Protein AF-A0A5P2FY77-F1 (afdb_monomer_lite)

pLDDT: mean 73.23, std 18.11, range [40.34, 96.25]

Sequence (170 aa):
MPLLDTLNKNGVPLKRFGKGFEGIKSEDFKLLDQKELYSICQDMITNAKKRVEYYYDDLFEMSEDFLQCFHNWQSALPLIAREKNIYHSNMGKLRYYMRQKPMPKYVNEIKISDEPIRLQFTLKNKGRYYQLSLAFTINGKILTNAEIRGLFFISNEDKCYYMLASIQDV

Foldseek 3Di:
DDQQQDADPVRHTDRFDDQPCPPDDLVSPPDPLCSLLVVLVVLLVVLVVVCVVPPPDDPPDCDPSNVSNLVSCLSNQVSVQPDPFDKDADCPVPVPPSRPGDDPVRIDTAHEDNFAKEWDWDWDDPPVDIDIDIFIDTPRHGAPCWDDDPQFWIAHPRRYIHGHPDNVRD

Organism: NCBI:txid2545455

Structure (mmCIF, N/CA/C/O backbone):
data_AF-A0A5P2FY77-F1
#
_entry.id   AF-A0A5P2FY77-F1
#
loop_
_atom_site.group_PDB
_atom_site.id
_atom_site.type_symbol
_atom_site.label_atom_id
_atom_site.label_alt_id
_atom_site.label_comp_id
_atom_site.label_asym_id
_atom_site.label_entity_id
_atom_site.label_seq_id
_atom_site.pdbx_PDB_ins_code
_atom_site.Cartn_x
_atom_site.Cartn_y
_atom_site.Cartn_z
_atom_site.occupancy
_atom_site.B_iso_or_equiv
_atom_site.auth_seq_id
_atom_site.auth_comp_id
_atom_site.auth_asym_id
_atom_site.auth_atom_id
_atom_site.pdbx_PDB_model_num
ATOM 1 N N . MET A 1 1 ? 10.058 -5.243 -9.475 1.00 45.81 1 MET A N 1
ATOM 2 C CA . MET A 1 1 ? 11.054 -5.451 -10.551 1.00 45.81 1 MET A CA 1
ATOM 3 C C . MET A 1 1 ? 10.349 -5.255 -11.870 1.00 45.81 1 MET A C 1
ATOM 5 O O . MET A 1 1 ? 9.267 -5.818 -12.003 1.00 45.81 1 MET A O 1
ATOM 9 N N . PRO A 1 2 ? 10.928 -4.513 -12.819 1.00 40.34 2 PRO A N 1
ATOM 10 C CA . PRO A 1 2 ? 10.342 -4.413 -14.144 1.00 40.34 2 PRO A CA 1
ATOM 11 C C . PRO A 1 2 ? 10.321 -5.797 -14.804 1.00 40.34 2 PRO A C 1
ATOM 13 O O . PRO A 1 2 ? 11.308 -6.543 -14.777 1.00 40.34 2 PRO A O 1
ATOM 16 N N . LEU A 1 3 ? 9.157 -6.160 -15.334 1.00 42.84 3 LEU A N 1
ATOM 17 C CA . LEU A 1 3 ? 9.005 -7.288 -16.241 1.00 42.84 3 LEU A CA 1
ATOM 18 C C . LEU A 1 3 ? 9.507 -6.808 -17.601 1.00 42.84 3 LEU A C 1
ATOM 20 O O . LEU A 1 3 ? 8.917 -5.920 -18.206 1.00 42.84 3 LEU A O 1
ATOM 24 N N . LEU A 1 4 ? 10.629 -7.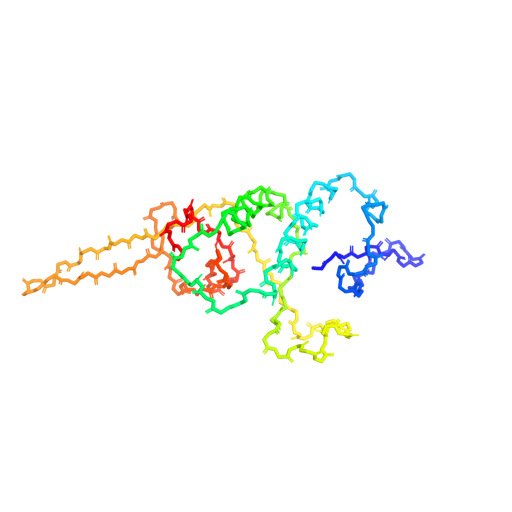360 -18.060 1.00 45.62 4 LEU A N 1
ATOM 25 C CA . LEU A 1 4 ? 11.041 -7.167 -19.444 1.00 45.62 4 LEU A CA 1
ATOM 26 C C . LEU A 1 4 ? 10.173 -8.101 -20.279 1.00 45.62 4 LEU A C 1
ATOM 28 O O . LEU A 1 4 ? 10.454 -9.301 -20.362 1.00 45.62 4 LEU A O 1
ATOM 32 N N . ASP A 1 5 ? 9.109 -7.555 -20.864 1.00 44.00 5 ASP A N 1
ATOM 33 C CA . ASP A 1 5 ? 8.305 -8.275 -21.840 1.00 44.00 5 ASP A CA 1
ATOM 34 C C . ASP A 1 5 ? 9.194 -8.619 -23.036 1.00 44.00 5 ASP A C 1
ATOM 36 O O . ASP A 1 5 ? 9.506 -7.804 -23.904 1.00 44.00 5 ASP A O 1
ATOM 40 N N . THR A 1 6 ? 9.663 -9.862 -23.052 1.00 49.03 6 THR A N 1
ATOM 41 C CA . THR A 1 6 ? 10.335 -10.446 -24.207 1.00 49.03 6 THR A CA 1
ATOM 42 C C . THR A 1 6 ? 9.340 -11.383 -24.860 1.00 49.03 6 THR A C 1
ATOM 44 O O . THR A 1 6 ? 8.872 -12.322 -24.234 1.00 49.03 6 THR A O 1
ATOM 47 N N . LEU A 1 7 ? 8.960 -11.133 -26.109 1.00 45.41 7 LEU A N 1
ATOM 48 C CA . LEU A 1 7 ? 8.097 -12.056 -26.844 1.00 45.41 7 LEU A CA 1
ATOM 49 C C . LEU A 1 7 ? 8.903 -13.312 -27.213 1.00 45.41 7 LEU A C 1
ATOM 51 O O . LEU A 1 7 ? 10.081 -13.219 -27.569 1.00 45.41 7 LEU A O 1
ATOM 55 N N . ASN A 1 8 ? 8.298 -14.498 -27.127 1.00 51.47 8 ASN A N 1
ATOM 56 C CA . ASN A 1 8 ? 8.881 -15.695 -27.734 1.00 51.47 8 ASN A CA 1
ATOM 57 C C . ASN A 1 8 ? 8.713 -15.663 -29.267 1.00 51.47 8 ASN A C 1
ATOM 59 O O . ASN A 1 8 ? 8.046 -14.790 -29.821 1.00 51.47 8 ASN A O 1
ATOM 63 N N . LYS A 1 9 ? 9.284 -16.655 -29.962 1.00 46.38 9 LYS A N 1
ATOM 64 C CA . LYS A 1 9 ? 9.192 -16.790 -31.431 1.00 46.38 9 LYS A CA 1
ATOM 65 C C . LYS A 1 9 ? 7.753 -16.887 -31.973 1.00 46.38 9 LYS A C 1
ATOM 67 O O . LYS A 1 9 ? 7.559 -16.702 -33.165 1.00 46.38 9 LYS A O 1
ATOM 72 N N . ASN A 1 10 ? 6.771 -17.143 -31.107 1.00 48.03 10 ASN A N 1
ATOM 73 C CA . ASN A 1 10 ? 5.353 -17.277 -31.440 1.00 48.03 10 ASN A CA 1
ATOM 74 C C . ASN A 1 10 ? 4.533 -16.044 -31.009 1.00 48.03 10 ASN A C 1
ATOM 76 O O . ASN A 1 10 ? 3.309 -16.113 -30.972 1.00 48.03 10 ASN A O 1
ATOM 80 N N . GLY A 1 11 ? 5.181 -14.939 -30.618 1.00 42.59 11 GLY A N 1
ATOM 81 C CA . GLY A 1 11 ? 4.498 -13.717 -30.181 1.00 42.59 11 GLY A CA 1
ATOM 82 C C . GLY A 1 11 ? 3.873 -13.795 -28.784 1.00 42.59 11 GLY A C 1
ATOM 83 O O . GLY A 1 11 ? 3.102 -12.917 -28.413 1.00 42.59 11 GLY A O 1
ATOM 84 N N . VAL A 1 12 ? 4.198 -14.820 -27.989 1.00 48.50 12 VAL A N 1
ATOM 85 C CA . VAL A 1 12 ? 3.686 -14.971 -26.619 1.00 48.50 12 VAL A CA 1
ATOM 86 C C . VAL A 1 12 ? 4.632 -14.278 -25.630 1.00 48.50 12 VAL A C 1
ATOM 88 O O . VAL A 1 12 ? 5.843 -14.521 -25.696 1.00 48.50 12 VAL A O 1
ATOM 91 N N . PRO A 1 13 ? 4.127 -13.466 -24.683 1.00 47.84 13 PRO A N 1
ATOM 92 C CA . PRO A 1 13 ? 4.949 -12.818 -23.663 1.00 47.84 13 PRO A CA 1
ATOM 93 C C . PRO A 1 13 ? 5.705 -13.838 -22.798 1.00 47.84 13 PRO A C 1
ATOM 95 O O . PRO A 1 13 ? 5.106 -14.646 -22.086 1.00 47.84 13 PRO A O 1
ATOM 98 N N . LEU A 1 14 ? 7.039 -13.805 -22.827 1.00 45.47 14 LEU A N 1
ATOM 99 C CA . LEU A 1 14 ? 7.875 -14.485 -21.842 1.00 45.47 14 LEU A CA 1
ATOM 100 C C . LEU A 1 14 ? 7.952 -13.599 -20.603 1.00 45.47 14 LEU A C 1
ATOM 102 O O . LEU A 1 14 ? 8.661 -12.594 -20.587 1.00 45.47 14 LEU A O 1
ATOM 106 N N . LYS A 1 15 ? 7.284 -14.030 -19.529 1.00 46.94 15 LYS A N 1
ATOM 107 C CA . LYS A 1 15 ? 7.480 -13.478 -18.184 1.00 46.94 15 LYS A CA 1
ATOM 108 C C . LYS A 1 15 ? 8.913 -13.779 -17.727 1.00 46.94 15 LYS A C 1
ATOM 110 O O . LYS A 1 15 ? 9.181 -14.822 -17.130 1.00 46.94 15 LYS A O 1
ATOM 115 N N . ARG A 1 16 ? 9.869 -12.902 -18.041 1.00 45.53 16 ARG A N 1
ATOM 116 C CA . ARG A 1 16 ? 11.245 -12.977 -17.530 1.00 45.53 16 ARG A CA 1
ATOM 117 C C . ARG A 1 16 ? 11.503 -11.799 -16.600 1.00 45.53 16 ARG A C 1
ATOM 119 O O . ARG A 1 16 ? 11.542 -10.651 -17.024 1.00 45.53 16 ARG A O 1
ATOM 126 N N . PHE A 1 17 ? 11.741 -12.101 -15.327 1.00 46.66 17 PHE A N 1
ATOM 127 C CA . PHE A 1 17 ? 12.285 -11.129 -14.383 1.00 46.66 17 PHE A CA 1
ATOM 128 C C . PHE A 1 17 ? 13.754 -10.838 -14.751 1.00 46.66 17 PHE A C 1
ATOM 130 O O . PHE A 1 17 ? 14.543 -11.773 -14.948 1.00 46.66 17 PHE A O 1
ATOM 137 N N . GLY A 1 18 ? 14.107 -9.553 -14.887 1.00 51.53 18 GLY A N 1
ATOM 138 C CA . GLY A 1 18 ? 15.483 -9.084 -15.119 1.00 51.53 18 GLY A CA 1
ATOM 139 C C . GLY A 1 18 ? 16.425 -9.337 -13.929 1.00 51.53 18 GLY A C 1
ATOM 140 O O . GLY A 1 18 ? 16.106 -10.117 -13.035 1.00 51.53 18 GLY A O 1
ATOM 141 N N . LYS A 1 19 ? 17.600 -8.694 -13.898 1.00 48.41 19 LYS A N 1
ATOM 142 C CA . LYS A 1 19 ? 18.421 -8.556 -12.678 1.00 48.41 19 LYS A CA 1
ATOM 143 C C . LYS A 1 19 ? 18.106 -7.188 -12.065 1.00 48.41 19 LYS A C 1
ATOM 145 O O . LYS A 1 19 ? 18.477 -6.196 -12.666 1.00 48.41 19 LYS A O 1
ATOM 150 N N . GLY A 1 20 ? 17.437 -7.138 -10.909 1.00 50.28 20 GLY A N 1
ATOM 151 C CA . GLY A 1 20 ? 17.219 -5.908 -10.126 1.00 50.28 20 GLY A CA 1
ATOM 152 C C . GLY A 1 20 ? 16.781 -4.660 -10.916 1.00 50.28 20 GLY A C 1
ATOM 153 O O . GLY A 1 20 ? 16.141 -4.769 -11.956 1.00 50.28 20 GLY A O 1
ATOM 154 N N . PHE A 1 21 ? 17.099 -3.479 -10.375 1.00 48.50 21 PHE A N 1
ATOM 155 C CA . PHE A 1 21 ? 17.017 -2.175 -11.060 1.00 48.50 21 PHE A CA 1
ATOM 156 C C . PHE A 1 21 ? 18.400 -1.678 -11.533 1.00 48.50 21 PHE A C 1
ATOM 158 O O . PHE A 1 21 ? 18.500 -0.637 -12.174 1.00 48.50 21 PHE A O 1
ATOM 165 N N . GLU A 1 22 ? 19.482 -2.395 -11.208 1.00 46.56 22 GLU A N 1
ATOM 166 C CA . GLU A 1 22 ? 20.838 -2.024 -11.625 1.00 46.56 22 GLU A CA 1
ATOM 167 C C . GLU A 1 22 ? 21.040 -2.267 -13.122 1.00 46.56 22 GLU A C 1
ATOM 169 O O . GLU A 1 22 ? 20.834 -3.374 -13.618 1.00 46.56 22 GLU A O 1
ATOM 174 N N . GLY A 1 23 ? 21.479 -1.226 -13.833 1.00 48.53 23 GLY A N 1
ATOM 175 C CA . GLY A 1 23 ? 21.772 -1.288 -15.266 1.00 48.53 23 GLY A CA 1
ATOM 176 C C . GLY A 1 23 ? 20.557 -1.143 -16.182 1.00 48.53 23 GLY A C 1
ATOM 177 O O . GLY A 1 23 ? 20.731 -1.224 -17.392 1.00 48.53 23 GLY A O 1
ATOM 178 N N . ILE A 1 24 ? 19.363 -0.911 -15.628 1.00 51.97 24 ILE A N 1
ATOM 179 C CA . ILE A 1 24 ? 18.176 -0.540 -16.404 1.00 51.97 24 ILE A CA 1
ATOM 180 C C . ILE A 1 24 ? 18.205 0.976 -16.610 1.00 51.97 24 ILE A C 1
ATOM 182 O O . ILE A 1 24 ? 18.392 1.731 -15.655 1.00 51.97 24 ILE A O 1
ATOM 186 N N . LYS A 1 25 ? 18.053 1.427 -17.852 1.00 56.38 25 LYS A N 1
ATOM 187 C CA . LYS A 1 25 ? 17.917 2.838 -18.224 1.00 56.38 25 LYS A CA 1
ATOM 188 C C . LYS A 1 25 ? 16.452 3.172 -18.478 1.00 56.38 25 LYS A C 1
ATOM 190 O O . LYS A 1 25 ? 15.651 2.297 -18.791 1.00 56.38 25 LYS A O 1
ATOM 195 N N . SER A 1 26 ? 16.088 4.448 -18.370 1.00 57.31 26 SER A N 1
ATOM 196 C CA . SER A 1 26 ? 14.735 4.915 -18.725 1.00 57.31 26 SER A CA 1
ATOM 197 C C . SER A 1 26 ? 14.369 4.571 -20.172 1.00 57.31 26 SER A C 1
ATOM 199 O O . SER A 1 26 ? 13.205 4.312 -20.469 1.00 57.31 26 SER A O 1
ATOM 201 N N . GLU A 1 27 ? 15.368 4.501 -21.055 1.00 58.28 27 GLU A N 1
ATOM 202 C CA . GLU A 1 27 ? 15.219 4.107 -22.457 1.00 58.28 27 GLU A CA 1
ATOM 203 C C . GLU A 1 27 ? 14.832 2.628 -22.655 1.00 58.28 27 GLU A C 1
ATOM 205 O O . GLU A 1 27 ? 14.272 2.283 -23.696 1.00 58.28 27 GLU A O 1
ATOM 210 N N . ASP A 1 28 ? 15.087 1.754 -21.671 1.00 55.69 28 ASP A N 1
ATOM 211 C CA . ASP A 1 28 ? 14.752 0.324 -21.755 1.00 55.69 28 ASP A CA 1
ATOM 212 C C . ASP A 1 28 ? 13.238 0.069 -21.617 1.00 55.69 28 ASP A C 1
ATOM 214 O O . ASP A 1 28 ? 12.739 -1.000 -21.987 1.00 55.69 28 ASP A O 1
ATOM 218 N N . PHE A 1 29 ? 12.485 1.062 -21.134 1.00 56.53 29 PHE A N 1
ATOM 219 C CA . PHE A 1 29 ? 11.028 1.024 -21.045 1.00 56.53 29 PHE A CA 1
ATOM 220 C C . PHE A 1 29 ? 10.422 1.444 -22.380 1.00 56.53 29 PHE A C 1
ATOM 222 O O . PHE A 1 29 ? 10.252 2.623 -22.694 1.00 56.53 29 PHE A O 1
ATOM 229 N N . LYS A 1 30 ? 10.091 0.434 -23.187 1.00 50.38 30 LYS A N 1
ATOM 230 C CA . LYS A 1 30 ? 9.557 0.603 -24.546 1.00 50.38 30 LYS A CA 1
ATOM 231 C C . LYS A 1 30 ? 8.128 1.161 -24.596 1.00 50.38 30 LYS A C 1
ATOM 233 O O . LYS A 1 30 ? 7.683 1.546 -25.673 1.00 50.38 30 LYS A O 1
ATOM 238 N N . LEU A 1 31 ? 7.416 1.211 -23.469 1.00 52.88 31 LEU A N 1
ATOM 239 C CA . LEU A 1 31 ? 6.027 1.670 -23.386 1.00 52.88 31 LEU A CA 1
ATOM 240 C C . LEU A 1 31 ? 5.952 2.997 -22.619 1.00 52.88 31 LEU A C 1
ATOM 242 O O . LEU A 1 31 ? 6.457 3.105 -21.501 1.00 52.88 31 LEU A O 1
ATOM 246 N N . LEU A 1 32 ? 5.327 4.007 -23.237 1.00 49.38 32 LEU A N 1
ATOM 247 C CA . LEU A 1 32 ? 5.124 5.348 -22.666 1.00 49.38 32 LEU A CA 1
ATOM 248 C C . LEU A 1 32 ? 4.434 5.291 -21.294 1.00 49.38 32 LEU A C 1
ATOM 250 O O . LEU A 1 32 ? 4.823 6.039 -20.401 1.00 49.38 32 LEU A O 1
ATOM 254 N N . ASP A 1 33 ? 3.519 4.335 -21.111 1.00 59.84 33 ASP A N 1
ATOM 255 C CA . ASP A 1 33 ? 2.715 4.153 -19.895 1.00 59.84 33 ASP A CA 1
ATOM 256 C C . ASP A 1 33 ? 3.537 3.771 -18.650 1.00 59.84 33 ASP A C 1
ATOM 258 O O . ASP A 1 33 ? 3.060 3.906 -17.528 1.00 59.84 33 ASP A O 1
ATOM 262 N N . GLN A 1 34 ? 4.790 3.330 -18.817 1.00 68.69 34 GLN A N 1
ATOM 263 C CA . GLN A 1 34 ? 5.660 2.928 -17.702 1.00 68.69 34 GLN A CA 1
ATOM 264 C C . GLN A 1 34 ? 6.772 3.936 -17.388 1.00 68.69 34 GLN A C 1
ATOM 266 O O . GLN A 1 34 ? 7.466 3.777 -16.383 1.00 68.69 34 GLN A O 1
ATOM 271 N N . LYS A 1 35 ? 6.955 4.980 -18.211 1.00 71.56 35 LYS A N 1
ATOM 272 C CA . LYS A 1 35 ? 8.039 5.960 -18.021 1.00 71.56 35 LYS A CA 1
ATOM 273 C C . LYS A 1 35 ? 7.882 6.762 -16.732 1.00 71.56 35 LYS A C 1
ATOM 275 O O . LYS A 1 35 ? 8.864 6.962 -16.022 1.00 71.56 35 LYS A O 1
ATOM 280 N N . GLU A 1 36 ? 6.659 7.186 -16.428 1.00 80.62 36 GLU A N 1
ATOM 281 C CA . GLU A 1 36 ? 6.346 7.943 -15.212 1.00 80.62 36 GLU A CA 1
ATOM 282 C C . GLU A 1 36 ? 6.594 7.097 -13.959 1.00 80.62 36 GLU A C 1
ATOM 284 O O . GLU A 1 36 ? 7.384 7.479 -13.096 1.00 80.62 36 GLU A O 1
ATOM 289 N N . LEU A 1 37 ? 6.023 5.887 -13.915 1.00 79.25 37 LEU A N 1
ATOM 290 C CA . LEU A 1 37 ? 6.234 4.941 -12.819 1.00 79.25 37 LEU A CA 1
ATOM 291 C C . LEU A 1 37 ? 7.722 4.625 -12.622 1.00 79.25 37 LEU A C 1
ATOM 293 O O . LEU A 1 37 ? 8.198 4.518 -11.491 1.00 79.25 37 LEU A O 1
ATOM 297 N N . TYR A 1 38 ? 8.471 4.496 -13.715 1.00 77.19 38 TYR A N 1
ATOM 298 C CA . TYR A 1 38 ? 9.904 4.267 -13.650 1.00 77.19 38 TYR A CA 1
ATOM 299 C C . TYR A 1 38 ? 10.676 5.457 -13.073 1.00 77.19 38 TYR A C 1
ATOM 301 O O . TYR A 1 38 ? 11.547 5.242 -12.231 1.00 77.19 38 TYR A O 1
ATOM 309 N N . SER A 1 39 ? 10.358 6.687 -13.491 1.00 80.06 39 SER A N 1
ATOM 310 C CA . SER A 1 39 ? 10.973 7.904 -12.944 1.00 80.06 39 SER A CA 1
ATOM 311 C C . SER A 1 39 ? 10.788 7.965 -11.431 1.00 80.06 39 SER A C 1
ATOM 313 O O . SER A 1 39 ? 11.762 8.080 -10.692 1.00 80.06 39 SER A O 1
ATOM 315 N N . ILE A 1 40 ? 9.553 7.747 -10.969 1.00 83.50 40 ILE A N 1
ATOM 316 C CA . ILE A 1 40 ? 9.221 7.713 -9.543 1.00 83.50 40 ILE A CA 1
ATOM 317 C C . ILE A 1 40 ? 10.036 6.627 -8.817 1.00 83.50 40 ILE A C 1
ATOM 319 O O . ILE A 1 40 ? 10.586 6.859 -7.738 1.00 83.50 40 ILE A O 1
ATOM 323 N N . CYS A 1 41 ? 10.159 5.435 -9.412 1.00 77.94 41 CYS A N 1
ATOM 324 C CA . CYS A 1 41 ? 10.952 4.344 -8.844 1.00 77.94 41 CYS A CA 1
ATOM 325 C C . CYS A 1 41 ? 12.453 4.681 -8.765 1.00 77.94 41 CYS A C 1
ATOM 327 O O . CYS A 1 41 ? 13.108 4.309 -7.791 1.00 77.94 41 CYS A O 1
ATOM 329 N N . GLN A 1 42 ? 13.012 5.367 -9.765 1.00 75.06 42 GLN A N 1
ATOM 330 C CA . GLN A 1 42 ? 14.412 5.806 -9.760 1.00 75.06 42 GLN A CA 1
ATOM 331 C C . GLN A 1 42 ? 14.683 6.838 -8.665 1.00 75.06 42 GLN A C 1
ATOM 333 O O . GLN A 1 42 ? 15.689 6.721 -7.958 1.00 75.06 42 GLN A O 1
ATOM 338 N N . ASP A 1 43 ? 13.765 7.780 -8.460 1.00 80.25 43 ASP A N 1
ATOM 339 C CA . ASP A 1 43 ? 13.870 8.773 -7.390 1.00 80.25 43 ASP A CA 1
ATOM 340 C C . ASP A 1 43 ? 13.853 8.096 -6.014 1.00 80.25 43 ASP A C 1
ATOM 342 O O . ASP A 1 43 ? 14.721 8.352 -5.175 1.00 80.25 43 ASP A O 1
ATOM 346 N N . MET A 1 44 ? 12.937 7.141 -5.802 1.00 74.69 44 MET A N 1
ATOM 347 C CA . MET A 1 44 ? 12.902 6.335 -4.574 1.00 74.69 44 MET A CA 1
ATOM 348 C C . MET A 1 44 ? 14.214 5.571 -4.336 1.00 74.69 44 MET A C 1
ATOM 350 O O . MET A 1 44 ? 14.725 5.562 -3.218 1.00 74.69 44 MET A O 1
ATOM 354 N N . ILE A 1 45 ? 14.776 4.924 -5.365 1.00 72.94 45 ILE A N 1
ATOM 355 C CA . ILE A 1 45 ? 16.026 4.153 -5.248 1.00 72.94 45 ILE A CA 1
ATOM 356 C C . ILE A 1 45 ? 17.208 5.070 -4.929 1.00 72.94 45 ILE A C 1
ATOM 358 O O . ILE A 1 45 ? 18.045 4.729 -4.090 1.00 72.94 45 ILE A O 1
ATOM 362 N N . THR A 1 46 ? 17.283 6.225 -5.587 1.00 72.88 46 THR A N 1
ATOM 363 C CA . THR A 1 46 ? 18.348 7.212 -5.379 1.00 72.88 46 THR A CA 1
ATOM 364 C C . THR A 1 46 ? 18.317 7.748 -3.950 1.00 72.88 46 THR A C 1
ATOM 366 O O . THR A 1 46 ? 19.354 7.773 -3.285 1.00 72.88 46 THR A O 1
ATOM 369 N N . ASN A 1 47 ? 17.132 8.084 -3.436 1.00 68.94 47 ASN A N 1
ATOM 370 C CA . ASN A 1 47 ? 16.967 8.565 -2.063 1.00 68.94 47 ASN A CA 1
ATOM 371 C C . ASN A 1 47 ?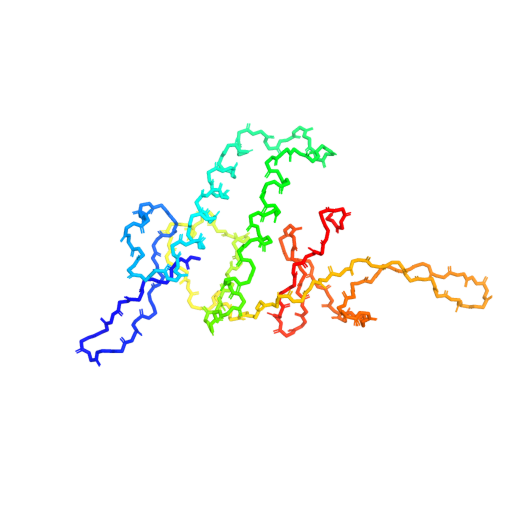 17.226 7.460 -1.026 1.00 68.94 47 ASN A C 1
ATOM 373 O O . ASN A 1 47 ? 17.893 7.695 -0.020 1.00 68.94 47 ASN A O 1
ATOM 377 N N . ALA A 1 48 ? 16.796 6.223 -1.293 1.00 66.44 48 ALA A N 1
ATOM 378 C CA . ALA A 1 48 ? 17.072 5.091 -0.410 1.00 66.44 48 ALA A CA 1
ATOM 379 C C . ALA A 1 48 ? 18.577 4.795 -0.281 1.00 66.44 48 ALA A C 1
ATOM 381 O O . ALA A 1 48 ? 19.043 4.469 0.809 1.00 66.44 48 ALA A O 1
ATOM 382 N N . LYS A 1 49 ? 19.355 4.932 -1.366 1.00 63.72 49 LYS A N 1
ATOM 383 C CA . LYS A 1 49 ? 20.814 4.729 -1.340 1.00 63.72 49 LYS A CA 1
ATOM 384 C C . LYS A 1 49 ? 21.539 5.766 -0.481 1.00 63.72 49 LYS A C 1
ATOM 386 O O . LYS A 1 49 ? 22.432 5.373 0.260 1.00 63.72 49 LYS A O 1
ATOM 391 N N . LYS A 1 50 ? 21.119 7.038 -0.516 1.00 63.44 50 LYS A N 1
ATOM 392 C CA . LYS A 1 50 ? 21.664 8.096 0.358 1.00 63.44 50 LYS A CA 1
ATOM 393 C C . LYS A 1 50 ? 21.491 7.760 1.847 1.00 63.44 50 LYS A C 1
ATOM 395 O O . LYS A 1 50 ? 22.367 8.048 2.649 1.00 63.44 50 LYS A O 1
ATOM 400 N N . ARG A 1 51 ? 20.391 7.092 2.218 1.00 55.97 51 ARG A N 1
ATOM 401 C CA . ARG A 1 51 ? 20.074 6.723 3.612 1.00 55.97 51 ARG A CA 1
ATOM 402 C C . ARG A 1 51 ? 20.823 5.509 4.162 1.00 55.97 51 ARG A C 1
ATOM 404 O O . ARG A 1 51 ? 20.923 5.380 5.379 1.00 55.97 51 ARG A O 1
ATOM 411 N N . VAL A 1 52 ? 21.351 4.615 3.320 1.00 52.12 52 VAL A N 1
ATOM 412 C CA . VAL A 1 52 ? 22.145 3.461 3.802 1.00 52.12 52 VAL A CA 1
ATOM 413 C C . VAL A 1 52 ? 23.399 3.927 4.559 1.00 52.12 52 VAL A C 1
ATOM 415 O O . VAL A 1 52 ? 23.905 3.195 5.404 1.00 52.12 52 VAL A O 1
ATOM 418 N N . GLU A 1 53 ? 23.842 5.164 4.328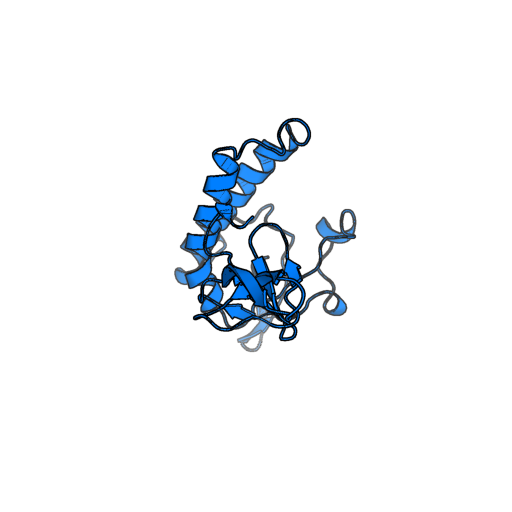 1.00 47.84 53 GLU A N 1
ATOM 419 C CA . GLU A 1 53 ? 24.973 5.783 5.024 1.00 47.84 53 GLU A CA 1
ATOM 420 C C . GLU A 1 53 ? 24.626 6.328 6.430 1.00 47.84 53 GLU A C 1
ATOM 422 O O . GLU A 1 53 ? 25.543 6.579 7.205 1.00 47.84 53 GLU A O 1
ATOM 427 N N . TYR A 1 54 ? 23.341 6.423 6.819 1.00 45.53 54 TYR A N 1
ATOM 428 C CA . TYR A 1 54 ? 22.893 7.115 8.050 1.00 45.53 54 TYR A CA 1
ATOM 429 C C . TYR A 1 54 ? 21.923 6.305 8.936 1.00 45.53 54 TYR A C 1
ATOM 431 O O . TYR A 1 54 ? 21.124 6.859 9.683 1.00 45.53 54 TYR A O 1
ATOM 439 N N . TYR A 1 55 ? 21.957 4.973 8.851 1.00 44.53 55 TYR A N 1
ATOM 440 C CA . TYR A 1 55 ? 20.851 4.097 9.273 1.00 44.53 55 TYR A CA 1
ATOM 441 C C . TYR A 1 55 ? 20.517 4.034 10.785 1.00 44.53 55 TYR A C 1
ATOM 443 O O . TYR A 1 55 ? 19.603 3.294 11.142 1.00 44.53 55 TYR A O 1
ATOM 451 N N . TYR A 1 56 ? 21.218 4.739 11.683 1.00 45.56 56 TYR A N 1
ATOM 452 C CA . TYR A 1 56 ? 21.099 4.472 13.127 1.00 45.56 56 TYR A CA 1
ATOM 453 C C . TYR A 1 56 ? 20.683 5.622 14.049 1.00 45.56 56 TYR A C 1
ATOM 455 O O . TYR A 1 56 ? 20.284 5.299 15.167 1.00 45.56 56 TYR A O 1
ATOM 463 N N . ASP A 1 57 ? 20.682 6.890 13.628 1.00 45.53 57 ASP A N 1
ATOM 464 C CA . ASP A 1 57 ? 20.559 7.973 14.622 1.00 45.53 57 ASP A CA 1
ATOM 465 C C . ASP A 1 57 ? 19.161 8.581 14.812 1.00 45.53 57 ASP A C 1
ATOM 467 O O . ASP A 1 57 ? 18.877 9.012 15.922 1.00 45.53 57 ASP A O 1
ATOM 471 N N . ASP A 1 58 ? 18.229 8.518 13.852 1.00 47.31 58 ASP A N 1
ATOM 472 C CA . ASP A 1 58 ? 16.930 9.198 14.021 1.00 47.31 58 ASP A CA 1
ATOM 473 C C . ASP A 1 58 ? 15.733 8.376 13.536 1.00 47.31 58 ASP A C 1
ATOM 475 O O . ASP A 1 58 ? 15.246 8.502 12.414 1.00 47.31 58 ASP A O 1
ATOM 479 N N . LEU A 1 59 ? 15.211 7.529 14.427 1.00 49.91 59 LEU A N 1
ATOM 480 C CA . LEU A 1 59 ? 13.900 6.882 14.261 1.00 49.91 59 LEU A CA 1
ATOM 481 C C . LEU A 1 59 ? 12.724 7.827 14.572 1.00 49.91 59 LEU A C 1
ATOM 483 O O . LEU A 1 59 ? 11.578 7.449 14.338 1.00 49.91 59 LEU A O 1
ATOM 487 N N . PHE A 1 60 ? 12.991 9.028 15.101 1.00 49.16 60 PHE A N 1
ATOM 488 C CA . PHE A 1 60 ? 11.961 9.958 15.578 1.00 49.16 60 PHE A CA 1
ATOM 489 C C . PHE A 1 60 ? 11.797 11.220 14.724 1.00 49.16 60 PHE A C 1
ATOM 491 O O . PHE A 1 60 ? 10.735 11.838 14.782 1.00 49.16 60 PHE A O 1
ATOM 498 N N . GLU A 1 61 ? 12.776 11.581 13.891 1.00 56.06 61 GLU A N 1
ATOM 499 C CA . GLU A 1 61 ? 12.617 12.684 12.943 1.00 56.06 61 GLU A CA 1
ATOM 500 C C . GLU A 1 61 ? 12.183 12.153 11.574 1.00 56.06 61 GLU A C 1
ATOM 502 O O . GLU A 1 61 ? 12.902 11.418 10.888 1.00 56.06 61 GLU A O 1
ATOM 507 N N . MET A 1 62 ? 10.974 12.535 11.149 1.00 63.66 62 MET A N 1
ATOM 508 C CA . MET A 1 62 ? 10.551 12.345 9.765 1.00 63.66 62 MET A CA 1
ATOM 509 C C . MET A 1 62 ? 11.422 13.207 8.853 1.00 63.66 62 MET A C 1
ATOM 511 O O . MET A 1 62 ? 11.089 14.356 8.572 1.00 63.66 62 MET A O 1
ATOM 515 N N . SER A 1 63 ? 12.543 12.659 8.386 1.00 74.88 63 SER A N 1
ATOM 516 C CA . SER A 1 63 ? 13.390 13.378 7.436 1.00 74.88 63 SER A CA 1
ATOM 517 C C . SER A 1 63 ? 12.627 13.655 6.133 1.00 74.88 63 SER A C 1
ATOM 519 O O . SER A 1 63 ? 11.742 12.887 5.739 1.00 74.88 63 SER A O 1
ATOM 521 N N . GLU A 1 64 ? 12.996 14.731 5.436 1.00 79.19 64 GLU A N 1
ATOM 522 C CA . GLU A 1 64 ? 12.401 15.113 4.146 1.00 79.19 64 GLU A CA 1
ATOM 523 C C . GLU A 1 64 ? 12.407 13.954 3.137 1.00 79.19 64 GLU A C 1
ATOM 525 O O . GLU A 1 64 ? 11.436 13.754 2.411 1.00 79.19 64 GLU A O 1
ATOM 530 N N . ASP A 1 65 ? 13.440 13.107 3.158 1.00 74.69 65 ASP A N 1
ATOM 531 C CA . ASP A 1 65 ? 13.521 11.917 2.306 1.00 74.69 65 ASP A CA 1
ATOM 532 C C . ASP A 1 65 ? 12.411 10.893 2.594 1.00 74.69 65 ASP A C 1
ATOM 534 O O . ASP A 1 65 ? 11.946 10.213 1.678 1.00 74.69 65 ASP A O 1
ATOM 538 N N . PHE A 1 66 ? 11.985 10.748 3.855 1.00 76.81 66 PHE A N 1
ATOM 539 C CA . PHE A 1 66 ? 10.906 9.830 4.238 1.00 76.81 66 PHE A CA 1
ATOM 540 C C . PHE A 1 66 ? 9.559 10.320 3.715 1.00 76.81 66 PHE A C 1
ATOM 542 O O . PHE A 1 66 ? 8.811 9.549 3.109 1.00 76.81 66 PHE A O 1
ATOM 549 N N . LEU A 1 67 ? 9.297 11.618 3.891 1.00 83.62 67 LEU A N 1
ATOM 550 C CA . LEU A 1 67 ? 8.129 12.297 3.336 1.00 83.62 67 LEU A CA 1
ATOM 551 C C . LEU A 1 67 ? 8.112 12.190 1.811 1.00 83.62 67 LEU A C 1
ATOM 553 O O . LEU A 1 67 ? 7.102 11.802 1.225 1.00 83.62 67 LEU A O 1
ATOM 557 N N . GLN A 1 68 ? 9.253 12.431 1.165 1.00 85.12 68 GLN A N 1
ATOM 558 C CA . GLN A 1 68 ? 9.382 12.290 -0.279 1.00 85.12 68 GLN A CA 1
ATOM 559 C C . GLN A 1 68 ? 9.127 10.847 -0.731 1.00 85.12 68 GLN A C 1
ATOM 561 O O . GLN A 1 68 ? 8.443 10.631 -1.729 1.00 85.12 68 GLN A O 1
ATOM 566 N N . CYS A 1 69 ? 9.610 9.841 0.006 1.00 82.69 69 CYS A N 1
ATOM 567 C CA . CYS A 1 69 ? 9.308 8.439 -0.294 1.00 82.69 69 CYS A CA 1
ATOM 568 C C . CYS A 1 69 ? 7.805 8.148 -0.213 1.00 82.69 69 CYS A C 1
ATOM 570 O O . CYS A 1 69 ? 7.278 7.452 -1.083 1.00 82.69 69 CYS A O 1
ATOM 572 N N . PHE A 1 70 ? 7.108 8.683 0.791 1.00 87.62 70 PHE A N 1
ATOM 573 C CA . PHE A 1 70 ? 5.657 8.552 0.899 1.00 87.62 70 PHE A CA 1
ATOM 574 C C . PHE A 1 70 ? 4.940 9.224 -0.281 1.00 87.62 70 PHE A C 1
ATOM 576 O O . PHE A 1 70 ? 4.132 8.581 -0.945 1.00 87.62 70 PHE A O 1
ATOM 583 N N . HIS A 1 71 ? 5.286 10.466 -0.627 1.00 90.38 71 HIS A N 1
ATOM 584 C CA . HIS A 1 71 ? 4.691 11.167 -1.773 1.00 90.38 71 HIS A CA 1
ATOM 585 C C . HIS A 1 71 ? 4.967 10.479 -3.114 1.00 90.38 71 HIS A C 1
ATOM 587 O O . HIS A 1 71 ? 4.086 10.403 -3.976 1.00 90.38 71 HIS A O 1
ATOM 593 N N . ASN A 1 72 ? 6.158 9.902 -3.275 1.00 89.00 72 ASN A N 1
ATOM 594 C CA . ASN A 1 72 ? 6.483 9.081 -4.434 1.00 89.00 72 ASN A CA 1
ATOM 595 C C . ASN A 1 72 ? 5.544 7.863 -4.508 1.00 89.00 72 ASN A C 1
ATOM 597 O O . ASN A 1 72 ? 5.045 7.539 -5.583 1.00 89.00 72 ASN A O 1
ATOM 601 N N . TRP A 1 73 ? 5.242 7.205 -3.381 1.00 89.56 73 TRP A N 1
ATOM 602 C CA . TRP A 1 73 ? 4.297 6.084 -3.361 1.00 89.56 73 TRP A CA 1
ATOM 603 C C . TRP A 1 73 ? 2.865 6.522 -3.657 1.00 89.56 73 TRP A C 1
ATOM 605 O O . TRP A 1 73 ? 2.197 5.848 -4.436 1.00 89.56 73 TRP A O 1
ATOM 615 N N . GLN A 1 74 ? 2.421 7.666 -3.127 1.00 91.62 74 GLN A N 1
ATOM 616 C CA . GLN A 1 74 ? 1.108 8.233 -3.455 1.00 91.62 74 GLN A CA 1
ATOM 617 C C . GLN A 1 74 ? 0.976 8.508 -4.957 1.00 91.62 74 GLN A C 1
ATOM 619 O O . GLN A 1 74 ? -0.069 8.238 -5.539 1.00 91.62 74 GLN A O 1
ATOM 624 N N . SER A 1 75 ? 2.048 8.993 -5.590 1.00 90.44 75 SER A N 1
ATOM 625 C CA . SER A 1 75 ? 2.086 9.268 -7.032 1.00 90.44 75 SER A CA 1
ATOM 626 C C . SER A 1 75 ? 2.139 7.984 -7.867 1.00 90.44 75 SER A C 1
ATOM 628 O O . SER A 1 75 ? 1.515 7.895 -8.920 1.00 90.44 75 SER A O 1
ATOM 630 N N . ALA A 1 76 ? 2.848 6.957 -7.390 1.00 88.81 76 ALA A N 1
ATOM 631 C CA . ALA A 1 76 ? 2.955 5.672 -8.078 1.00 88.81 76 ALA A CA 1
ATOM 632 C C . ALA A 1 76 ? 1.681 4.819 -7.965 1.00 88.81 76 ALA A C 1
ATOM 634 O O . ALA A 1 76 ? 1.397 4.027 -8.865 1.00 88.81 76 ALA A O 1
ATOM 635 N N . LEU A 1 77 ? 0.923 4.950 -6.871 1.00 89.88 77 LEU A N 1
ATOM 636 C CA . LEU A 1 77 ? -0.202 4.071 -6.548 1.00 89.88 77 LEU A CA 1
ATOM 637 C C . LEU A 1 77 ? -1.250 3.979 -7.675 1.00 89.88 77 LEU A C 1
ATOM 639 O O . LEU A 1 77 ? -1.563 2.853 -8.065 1.00 89.88 77 LEU A O 1
ATOM 643 N N . PRO A 1 78 ? -1.737 5.086 -8.276 1.00 88.38 78 PRO A N 1
ATOM 644 C CA . PRO A 1 78 ? -2.737 5.023 -9.344 1.00 88.38 78 PRO A CA 1
ATOM 645 C C . PRO A 1 78 ? -2.211 4.375 -10.628 1.00 88.38 78 PRO A C 1
ATOM 647 O O . PRO A 1 78 ? -2.987 3.795 -11.386 1.00 88.38 78 PRO A O 1
ATOM 650 N N . LEU A 1 79 ? -0.902 4.475 -10.884 1.00 85.94 79 LEU A N 1
ATOM 651 C CA . LEU A 1 79 ? -0.259 3.848 -12.039 1.00 85.94 79 LEU A CA 1
ATOM 652 C C . LEU A 1 79 ? -0.181 2.336 -11.831 1.00 85.94 79 LEU A C 1
ATOM 654 O O . LEU A 1 79 ? -0.566 1.562 -12.702 1.00 85.94 79 LEU A O 1
ATOM 658 N N . ILE A 1 80 ? 0.256 1.917 -10.642 1.00 85.50 80 ILE A N 1
ATOM 659 C CA . ILE A 1 80 ? 0.420 0.502 -10.314 1.00 85.50 80 ILE A CA 1
ATOM 660 C C . ILE A 1 80 ? -0.940 -0.191 -10.153 1.00 85.50 80 ILE A C 1
ATOM 662 O O . ILE A 1 80 ? -1.089 -1.318 -10.606 1.00 85.50 80 ILE A O 1
ATOM 666 N N . ALA A 1 81 ? -1.947 0.455 -9.560 1.00 87.25 81 ALA A N 1
ATOM 667 C CA . ALA A 1 81 ? -3.271 -0.141 -9.336 1.00 87.25 81 ALA A CA 1
ATOM 668 C C . ALA A 1 81 ? -3.992 -0.547 -10.639 1.00 87.25 81 ALA A C 1
ATOM 670 O O . ALA A 1 81 ? -4.849 -1.429 -10.631 1.00 87.25 81 ALA A O 1
ATOM 671 N N . ARG A 1 82 ? -3.629 0.062 -11.777 1.00 84.12 82 ARG A N 1
ATOM 672 C CA . ARG A 1 82 ? -4.169 -0.275 -13.108 1.00 84.12 82 ARG A CA 1
ATOM 673 C C . ARG A 1 82 ? -3.525 -1.518 -13.726 1.00 84.12 82 ARG A C 1
ATOM 675 O O . ARG A 1 82 ? -4.057 -2.066 -14.694 1.00 84.12 82 ARG A O 1
ATOM 682 N N . GLU A 1 83 ? -2.399 -1.974 -13.186 1.00 81.06 83 GLU A N 1
ATOM 683 C CA . GLU A 1 83 ? -1.654 -3.108 -13.717 1.00 81.06 83 GLU A CA 1
ATOM 684 C C . GLU A 1 83 ? -2.298 -4.444 -13.332 1.00 81.06 83 GLU A C 1
ATOM 686 O O . GLU A 1 83 ? -2.618 -4.713 -12.177 1.00 81.06 83 GLU A O 1
ATOM 691 N N . LYS A 1 84 ? -2.445 -5.340 -14.314 1.00 71.25 84 LYS A N 1
ATOM 692 C CA . LYS A 1 84 ? -3.103 -6.649 -14.120 1.00 71.25 84 LYS A CA 1
ATOM 693 C C . LYS A 1 84 ? -2.178 -7.737 -13.570 1.00 71.25 84 LYS A C 1
ATOM 695 O O . LYS A 1 84 ? -2.636 -8.832 -13.279 1.00 71.25 84 LYS A O 1
ATOM 700 N N . ASN A 1 85 ? -0.873 -7.482 -13.510 1.00 77.69 85 ASN A N 1
ATOM 701 C CA . ASN A 1 85 ? 0.153 -8.498 -13.268 1.00 77.69 85 ASN A CA 1
ATOM 702 C C . ASN A 1 85 ? 1.154 -8.027 -12.207 1.00 77.69 85 ASN A C 1
ATOM 704 O O . ASN A 1 85 ? 2.340 -7.848 -12.489 1.00 77.69 85 ASN A O 1
ATOM 708 N N . ILE A 1 86 ? 0.671 -7.831 -10.981 1.00 79.44 86 ILE A N 1
ATOM 709 C CA . ILE A 1 86 ? 1.491 -7.356 -9.866 1.00 79.44 86 ILE A CA 1
ATOM 710 C C . ILE A 1 86 ? 1.892 -8.543 -9.001 1.00 79.44 86 ILE A C 1
ATOM 712 O O . ILE A 1 86 ? 1.066 -9.353 -8.581 1.00 79.44 86 ILE A O 1
ATOM 716 N N . TYR A 1 87 ? 3.187 -8.630 -8.711 1.00 79.19 87 TYR A N 1
ATOM 717 C CA . TYR A 1 87 ? 3.729 -9.706 -7.903 1.00 79.19 87 TYR A CA 1
ATOM 718 C C . TYR A 1 87 ? 4.630 -9.176 -6.796 1.00 79.19 87 TYR A C 1
ATOM 720 O O . TYR A 1 87 ? 5.474 -8.304 -7.004 1.00 79.19 87 TYR A O 1
ATOM 728 N N . HIS A 1 88 ? 4.487 -9.779 -5.627 1.00 77.56 88 HIS A N 1
ATOM 729 C CA . HIS A 1 88 ? 5.298 -9.550 -4.450 1.00 77.56 88 HIS A CA 1
ATOM 730 C C . HIS A 1 88 ? 6.261 -10.720 -4.228 1.00 77.56 88 HIS A C 1
ATOM 732 O O . HIS A 1 88 ? 5.892 -11.890 -4.335 1.00 77.56 88 HIS A O 1
ATOM 738 N N . SER A 1 89 ? 7.501 -10.400 -3.866 1.00 73.12 89 SER A N 1
ATOM 739 C CA . SER A 1 89 ? 8.505 -11.371 -3.437 1.00 73.12 89 SER A CA 1
ATOM 740 C C . SER A 1 89 ? 9.127 -10.892 -2.133 1.00 73.12 89 SER A C 1
ATOM 742 O O . SER A 1 89 ? 9.747 -9.830 -2.093 1.00 73.12 89 SER A O 1
ATOM 744 N N . ASN A 1 90 ? 9.005 -11.695 -1.077 1.00 65.19 90 ASN A N 1
ATOM 745 C CA . ASN A 1 90 ? 9.561 -11.372 0.235 1.00 65.19 90 ASN A CA 1
ATOM 746 C C . ASN A 1 90 ? 11.093 -11.355 0.185 1.00 65.19 90 ASN A C 1
ATOM 748 O O . ASN A 1 90 ? 11.704 -12.403 -0.002 1.00 65.19 90 ASN A O 1
ATOM 752 N N . MET A 1 91 ? 11.713 -10.191 0.417 1.00 61.78 91 MET A N 1
ATOM 753 C CA . MET A 1 91 ? 13.177 -10.012 0.420 1.00 61.78 91 MET A CA 1
ATOM 754 C C . MET A 1 91 ? 13.866 -10.289 1.770 1.00 61.78 91 MET A C 1
ATOM 756 O O . MET A 1 91 ? 15.078 -10.133 1.905 1.00 61.78 91 MET A O 1
ATOM 760 N N . GLY A 1 92 ? 13.135 -10.793 2.768 1.00 50.06 92 GLY A N 1
ATOM 761 C CA . GLY A 1 92 ? 13.638 -10.988 4.137 1.00 50.06 92 GLY A CA 1
ATOM 762 C C . GLY A 1 92 ? 14.755 -12.031 4.323 1.00 50.06 92 GLY A C 1
ATOM 763 O O . GLY A 1 92 ? 15.258 -12.183 5.429 1.00 50.06 92 GLY A O 1
ATOM 764 N N . LYS A 1 93 ? 15.171 -12.761 3.278 1.00 43.66 93 LYS A N 1
ATOM 765 C CA . LYS A 1 93 ? 16.240 -13.785 3.359 1.00 43.66 93 LYS A CA 1
ATOM 766 C C . LYS A 1 93 ? 17.318 -13.635 2.269 1.00 43.66 93 LYS A C 1
ATOM 768 O O . LYS A 1 93 ? 17.996 -14.597 1.919 1.00 43.66 93 LYS A O 1
ATOM 773 N N . LEU A 1 94 ? 17.451 -12.441 1.678 1.00 48.25 94 LEU A N 1
ATOM 774 C CA . LEU A 1 94 ? 17.873 -12.290 0.279 1.00 48.25 94 LEU A CA 1
ATOM 775 C C . LEU A 1 94 ? 19.169 -11.518 -0.018 1.00 48.25 94 LEU A C 1
ATOM 777 O O . LEU A 1 94 ? 19.360 -11.140 -1.173 1.00 48.25 94 LEU A O 1
ATOM 781 N N . ARG A 1 95 ? 20.145 -11.40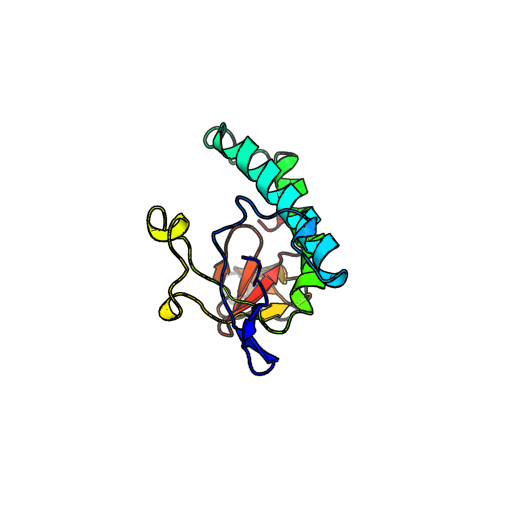8 0.900 1.00 49.50 95 ARG A N 1
ATOM 782 C CA . ARG A 1 95 ? 21.521 -11.063 0.446 1.00 49.50 95 ARG A CA 1
ATOM 783 C C . ARG A 1 95 ? 22.003 -12.025 -0.656 1.00 49.50 95 ARG A C 1
ATOM 785 O O . ARG A 1 95 ? 22.718 -11.615 -1.563 1.00 49.50 95 ARG A O 1
ATOM 792 N N . TYR A 1 96 ? 21.546 -13.281 -0.619 1.00 45.34 96 TYR A N 1
ATOM 793 C CA . TYR A 1 96 ? 21.871 -14.309 -1.607 1.00 45.34 96 TYR A CA 1
ATOM 794 C C . TYR A 1 96 ? 21.167 -14.129 -2.965 1.00 45.34 96 TYR A C 1
ATOM 796 O O . TYR A 1 96 ? 21.808 -14.306 -4.000 1.00 45.34 96 TYR A O 1
ATOM 804 N N . TYR A 1 97 ? 19.884 -13.734 -2.999 1.00 47.41 97 TYR A N 1
ATOM 805 C CA . TYR A 1 97 ? 19.134 -13.638 -4.263 1.00 47.41 97 TYR A CA 1
ATOM 806 C C . TYR A 1 97 ? 18.878 -12.222 -4.783 1.00 47.41 97 TYR A C 1
ATOM 808 O O . TYR A 1 97 ? 18.299 -12.097 -5.849 1.00 47.41 97 TYR A O 1
ATOM 816 N N . MET A 1 98 ? 19.408 -11.158 -4.167 1.00 49.72 98 MET A N 1
ATOM 817 C CA . MET A 1 98 ? 19.596 -9.904 -4.921 1.00 49.72 98 MET A CA 1
ATOM 818 C C . MET A 1 98 ? 20.489 -10.120 -6.161 1.00 49.72 98 MET A C 1
ATOM 820 O O . MET A 1 98 ? 20.370 -9.406 -7.151 1.00 49.72 98 MET A O 1
ATOM 824 N N . ARG A 1 99 ? 21.347 -11.152 -6.136 1.00 52.50 99 ARG A N 1
ATOM 825 C CA . ARG A 1 99 ? 22.204 -11.560 -7.261 1.00 52.50 99 ARG A CA 1
ATOM 826 C C . ARG A 1 99 ? 21.598 -12.643 -8.162 1.00 52.50 99 ARG A C 1
ATOM 828 O O . ARG A 1 99 ? 22.161 -12.916 -9.222 1.00 52.50 99 ARG A O 1
ATOM 835 N N . GLN A 1 100 ? 20.489 -13.275 -7.769 1.00 56.72 100 GLN A N 1
ATOM 836 C CA . GLN A 1 100 ? 19.865 -14.368 -8.526 1.00 56.72 100 GLN A CA 1
ATOM 837 C C . GLN A 1 100 ? 18.444 -13.998 -8.953 1.00 56.72 100 GLN A C 1
ATOM 839 O O . GLN A 1 100 ? 17.797 -13.142 -8.365 1.00 56.72 100 GLN A O 1
ATOM 844 N N . LYS A 1 101 ? 17.939 -14.639 -10.008 1.00 59.81 101 LYS A N 1
ATOM 845 C CA . LYS A 1 101 ? 16.557 -14.407 -10.442 1.00 59.81 101 LYS A CA 1
ATOM 846 C C . LYS A 1 101 ? 15.584 -14.905 -9.360 1.00 59.81 101 LYS A C 1
ATOM 848 O O . LYS A 1 101 ? 15.827 -15.984 -8.812 1.00 59.81 101 LYS A O 1
ATOM 853 N N . PRO A 1 102 ? 14.486 -14.179 -9.074 1.00 60.25 102 PRO A N 1
ATOM 854 C CA . PRO A 1 102 ? 13.448 -14.666 -8.172 1.00 60.25 102 PRO A CA 1
ATOM 855 C C . PRO A 1 102 ? 12.958 -16.047 -8.619 1.00 60.25 102 PRO A C 1
ATOM 857 O O . PRO A 1 102 ? 12.648 -16.245 -9.796 1.00 60.25 102 PRO A O 1
ATOM 860 N N . MET A 1 103 ? 12.895 -17.013 -7.699 1.00 66.19 103 MET A N 1
ATOM 861 C CA . MET A 1 103 ? 12.294 -18.311 -8.017 1.00 66.19 103 MET A CA 1
ATOM 862 C C . MET A 1 103 ? 10.767 -18.169 -8.024 1.00 66.19 103 MET A C 1
ATOM 864 O O . MET A 1 103 ? 10.238 -17.589 -7.074 1.00 66.19 103 MET A O 1
ATOM 868 N N . PRO A 1 104 ? 10.043 -18.752 -9.001 1.00 67.88 104 PRO A N 1
ATOM 869 C CA . PRO A 1 104 ? 8.587 -18.617 -9.102 1.00 67.88 104 PRO A CA 1
ATOM 870 C C . PRO A 1 104 ? 7.831 -18.953 -7.809 1.00 67.88 104 PRO A C 1
ATOM 872 O O . PRO A 1 104 ? 6.893 -18.257 -7.450 1.00 67.88 104 PRO A O 1
ATOM 875 N N . LYS A 1 105 ? 8.296 -19.953 -7.046 1.00 71.69 105 LYS A N 1
ATOM 876 C CA . LYS A 1 105 ? 7.703 -20.361 -5.758 1.00 71.69 105 LYS A CA 1
ATOM 877 C C . LYS A 1 105 ? 7.756 -19.306 -4.640 1.00 71.69 105 LYS A C 1
ATOM 879 O O . LYS A 1 105 ? 7.079 -19.468 -3.633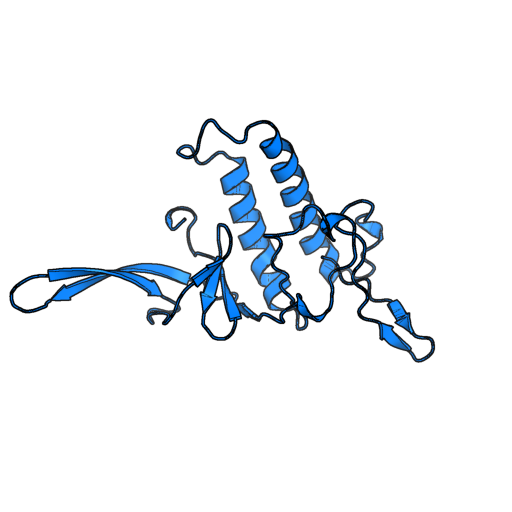 1.00 71.69 105 LYS A O 1
ATOM 884 N N . TYR A 1 106 ? 8.587 -18.272 -4.775 1.00 72.19 106 TYR A N 1
ATOM 885 C CA . TYR A 1 106 ? 8.710 -17.179 -3.798 1.00 72.19 106 TYR A CA 1
ATOM 886 C C . TYR A 1 106 ? 8.013 -15.896 -4.253 1.00 72.19 106 TYR A C 1
ATOM 888 O O . TYR A 1 106 ? 8.049 -14.888 -3.548 1.00 72.19 106 TYR A O 1
ATOM 896 N N . VAL A 1 107 ? 7.376 -15.943 -5.420 1.00 74.75 107 VAL A N 1
ATOM 897 C CA . VAL A 1 107 ? 6.646 -14.838 -6.018 1.00 74.75 107 VAL A CA 1
ATOM 898 C C . VAL A 1 107 ? 5.158 -15.109 -5.823 1.00 74.75 107 VAL A C 1
ATOM 900 O O . VAL A 1 107 ? 4.653 -16.159 -6.205 1.00 74.75 107 VAL A O 1
ATOM 903 N N . ASN A 1 108 ? 4.459 -14.168 -5.202 1.00 79.12 108 ASN A N 1
ATOM 904 C CA . ASN A 1 108 ? 3.022 -14.230 -4.986 1.00 79.12 108 ASN A CA 1
ATOM 905 C C . ASN A 1 108 ? 2.355 -13.125 -5.788 1.00 79.12 108 ASN A C 1
ATOM 907 O O . ASN A 1 108 ? 2.789 -11.979 -5.717 1.00 79.12 108 ASN A O 1
ATOM 911 N N . GLU A 1 109 ? 1.298 -13.460 -6.517 1.00 83.62 109 GLU A N 1
ATOM 912 C CA . GLU A 1 109 ? 0.414 -12.444 -7.077 1.00 83.62 109 GLU A CA 1
ATOM 913 C C . GLU A 1 109 ? -0.255 -11.664 -5.940 1.00 83.62 109 GLU A C 1
ATOM 915 O O . GLU A 1 109 ? -0.602 -12.235 -4.898 1.00 83.62 109 GLU A O 1
ATOM 920 N N . ILE A 1 110 ? -0.367 -10.355 -6.131 1.00 88.00 110 ILE A N 1
ATOM 921 C CA . ILE A 1 110 ? -0.989 -9.428 -5.189 1.00 88.00 110 ILE A CA 1
ATOM 922 C C . ILE A 1 110 ? -1.908 -8.479 -5.946 1.00 88.00 110 ILE A C 1
ATOM 924 O O . ILE A 1 110 ? -1.753 -8.269 -7.149 1.00 88.00 110 ILE A O 1
ATOM 928 N N . LYS A 1 111 ? -2.839 -7.870 -5.220 1.00 90.75 111 LYS A N 1
ATOM 929 C CA . LYS A 1 111 ? -3.652 -6.765 -5.729 1.00 90.75 111 LYS A CA 1
ATOM 930 C C . LYS A 1 111 ? -3.217 -5.485 -5.041 1.00 90.75 111 LYS A C 1
ATOM 932 O O . LYS A 1 111 ? -2.894 -5.515 -3.858 1.00 90.75 111 LYS A O 1
ATOM 937 N N . ILE A 1 112 ? -3.232 -4.375 -5.762 1.00 90.81 112 ILE A N 1
ATOM 938 C CA . ILE A 1 112 ? -3.014 -3.048 -5.188 1.00 90.81 112 ILE A CA 1
ATOM 939 C C . ILE A 1 112 ? -4.309 -2.271 -5.363 1.00 90.81 112 ILE A C 1
ATOM 941 O O . ILE A 1 112 ? -4.831 -2.195 -6.471 1.00 90.81 112 ILE A O 1
ATOM 945 N N . SER A 1 113 ? -4.834 -1.762 -4.254 1.00 92.00 113 SER A N 1
ATOM 946 C CA . SER A 1 113 ? -5.994 -0.881 -4.246 1.00 92.00 113 SER A CA 1
ATOM 947 C C . SER A 1 113 ? -5.536 0.573 -4.263 1.00 92.00 113 SER A C 1
ATOM 949 O O . SER A 1 113 ? -4.545 0.922 -3.619 1.00 92.00 113 SER A O 1
ATOM 951 N N . ASP A 1 114 ? -6.274 1.416 -4.976 1.00 90.12 114 ASP A N 1
ATOM 952 C CA . ASP A 1 114 ? -6.170 2.872 -4.897 1.00 90.12 114 ASP A CA 1
ATOM 953 C C . ASP A 1 114 ? -7.024 3.459 -3.759 1.00 90.12 114 ASP A C 1
ATOM 955 O O . ASP A 1 114 ? -6.917 4.646 -3.450 1.00 90.12 114 ASP A O 1
ATOM 959 N N . GLU A 1 115 ? -7.837 2.633 -3.091 1.00 92.19 115 GLU A N 1
ATOM 960 C CA . GLU A 1 115 ? -8.601 3.056 -1.924 1.00 92.19 115 GLU A CA 1
ATOM 961 C C . GLU A 1 115 ? -7.669 3.328 -0.730 1.00 92.19 115 GLU A C 1
ATOM 963 O O . GLU A 1 115 ? -6.915 2.439 -0.313 1.00 92.19 115 GLU A O 1
ATOM 968 N N . PRO A 1 116 ? -7.732 4.527 -0.125 1.00 88.94 116 PRO A N 1
ATOM 969 C CA . PRO A 1 116 ? -6.883 4.863 1.006 1.00 88.94 116 PRO A CA 1
ATOM 970 C C . PRO A 1 116 ? -7.337 4.116 2.263 1.00 88.94 116 PRO A C 1
ATOM 972 O O . PRO A 1 116 ? -8.519 4.148 2.625 1.00 88.94 116 PRO A O 1
ATOM 975 N N . ILE A 1 117 ? -6.388 3.506 2.976 1.00 94.12 117 ILE A N 1
ATOM 976 C CA . ILE A 1 117 ? -6.654 2.895 4.281 1.00 94.12 117 ILE A CA 1
ATOM 977 C C . ILE A 1 117 ? -6.314 3.869 5.404 1.00 94.12 117 ILE A C 1
ATOM 979 O O . ILE A 1 117 ? -5.263 4.505 5.394 1.00 94.12 117 ILE A O 1
ATOM 983 N N . ARG A 1 118 ? -7.213 4.007 6.377 1.00 93.00 118 ARG A N 1
ATOM 984 C CA . ARG A 1 118 ? -7.054 4.935 7.505 1.00 93.00 118 ARG A CA 1
ATOM 985 C C . ARG A 1 118 ? -6.896 4.181 8.805 1.00 93.00 118 ARG A C 1
ATOM 987 O O . ARG A 1 118 ? -7.624 3.214 9.046 1.00 93.00 118 ARG A O 1
ATOM 994 N N . LEU A 1 119 ? -6.011 4.669 9.660 1.00 92.19 119 LEU A N 1
ATOM 995 C CA . LEU A 1 119 ? -5.916 4.209 11.033 1.00 92.19 119 LEU A CA 1
ATOM 996 C C . LEU A 1 119 ? -6.987 4.904 11.884 1.00 92.19 119 LEU A C 1
ATOM 998 O O . LEU A 1 119 ? -7.101 6.127 11.885 1.00 92.19 119 LEU A O 1
ATOM 1002 N N . GLN A 1 120 ? -7.808 4.136 12.597 1.00 91.00 120 GLN A N 1
ATOM 1003 C CA . GLN A 1 120 ? -8.874 4.678 13.434 1.00 91.00 120 GLN A CA 1
ATOM 1004 C C . GLN A 1 120 ? -8.850 4.082 14.839 1.00 91.00 120 GLN A C 1
ATOM 1006 O O . GLN A 1 120 ? -8.724 2.873 15.040 1.00 91.00 120 GLN A O 1
ATOM 1011 N N . PHE A 1 121 ? -9.062 4.949 15.826 1.00 90.44 121 PHE A N 1
ATOM 1012 C CA . PHE A 1 121 ? -9.337 4.549 17.197 1.00 90.44 121 PHE A CA 1
ATOM 1013 C C . PHE A 1 121 ? -10.828 4.275 17.373 1.00 90.44 121 PHE A C 1
ATOM 1015 O O . PHE A 1 121 ? -11.681 5.122 17.111 1.00 90.44 121 PHE A O 1
ATOM 1022 N N . THR A 1 122 ? -11.142 3.079 17.849 1.00 88.00 122 THR A N 1
ATOM 1023 C CA . THR A 1 122 ? -12.497 2.673 18.210 1.00 88.00 122 THR A CA 1
ATOM 1024 C C . THR A 1 122 ? -12.579 2.521 19.720 1.00 88.00 122 THR A C 1
ATOM 1026 O O . THR A 1 122 ? -11.797 1.789 20.325 1.00 88.00 122 THR A O 1
ATOM 1029 N N . LEU A 1 123 ? -13.523 3.222 20.342 1.00 90.94 123 LEU A N 1
ATOM 1030 C CA . LEU A 1 123 ? -13.816 3.076 21.762 1.00 90.94 123 LEU A CA 1
ATOM 1031 C C . LEU A 1 123 ? -15.057 2.196 21.912 1.00 90.94 123 LEU A C 1
ATOM 1033 O O . LEU A 1 123 ? -16.166 2.594 21.563 1.00 90.94 123 LEU A O 1
ATOM 1037 N N . LYS A 1 124 ? -14.873 0.977 22.412 1.00 89.56 124 LYS A N 1
ATOM 1038 C CA . LYS A 1 124 ? -15.956 0.016 22.632 1.00 89.56 124 LYS A CA 1
ATOM 1039 C C . LYS A 1 124 ? -16.381 0.056 24.092 1.00 89.56 124 LYS A C 1
ATOM 1041 O O . LYS A 1 124 ? -15.582 -0.230 24.978 1.00 89.56 124 LYS A O 1
ATOM 1046 N N . ASN A 1 125 ? -17.647 0.360 24.350 1.00 94.75 125 ASN A N 1
ATOM 1047 C CA . ASN A 1 125 ? -18.209 0.241 25.691 1.00 94.75 125 ASN A CA 1
ATOM 1048 C C . ASN A 1 125 ? -18.415 -1.248 26.040 1.00 94.75 125 ASN A C 1
ATOM 1050 O O . ASN A 1 125 ? -19.097 -1.969 25.311 1.00 94.75 125 ASN A O 1
ATOM 1054 N N . LYS A 1 126 ? -17.814 -1.718 27.138 1.00 95.94 126 LYS A N 1
ATOM 1055 C CA . LYS A 1 126 ? -17.943 -3.089 27.669 1.00 95.94 126 LYS A CA 1
ATOM 1056 C C . LYS A 1 126 ? -18.791 -3.142 28.948 1.00 95.94 126 LYS A C 1
ATOM 1058 O O . LYS A 1 126 ? -18.727 -4.108 29.706 1.00 95.94 126 LYS A O 1
ATOM 1063 N N . GLY A 1 127 ? -19.564 -2.093 29.217 1.00 96.25 127 GLY A N 1
ATOM 1064 C CA . GLY A 1 127 ? -20.399 -1.926 30.404 1.00 96.25 127 GLY A CA 1
ATOM 1065 C C . GLY A 1 127 ? -19.598 -1.450 31.613 1.00 96.25 127 GLY A C 1
ATOM 1066 O O . GLY A 1 127 ? -19.821 -0.351 32.104 1.00 96.25 127 GLY A O 1
ATOM 1067 N N . ARG A 1 128 ? -18.644 -2.263 32.087 1.00 96.19 128 ARG A N 1
ATOM 1068 C CA . ARG A 1 128 ? -17.816 -1.938 33.270 1.00 96.19 128 ARG A CA 1
ATOM 1069 C C . ARG A 1 128 ? -16.582 -1.094 32.957 1.00 96.19 128 ARG A C 1
ATOM 1071 O O . ARG A 1 128 ? -15.985 -0.526 33.860 1.00 96.19 128 ARG A O 1
ATOM 1078 N N . TYR A 1 129 ? -16.176 -1.066 31.695 1.00 94.94 129 TYR A N 1
ATOM 1079 C CA . TYR A 1 129 ? -15.016 -0.326 31.219 1.00 94.94 129 TYR A CA 1
ATOM 1080 C C . TYR A 1 129 ? -15.203 0.031 29.746 1.00 94.94 129 TYR A C 1
ATOM 1082 O O . TYR A 1 129 ? -16.052 -0.538 29.052 1.00 94.94 129 TYR A O 1
ATOM 1090 N N . TYR A 1 130 ? -14.379 0.953 29.263 1.00 95.62 130 TYR A N 1
ATOM 1091 C CA . TYR A 1 130 ? -14.223 1.207 27.840 1.00 95.62 130 TYR A CA 1
ATOM 1092 C C . TYR A 1 130 ? -12.957 0.520 27.341 1.00 95.62 130 TYR A C 1
ATOM 1094 O O . TYR A 1 130 ? -11.902 0.609 27.963 1.00 95.62 130 TYR A O 1
ATOM 1102 N N . GLN A 1 131 ? -13.066 -0.174 26.216 1.00 94.62 131 GLN A N 1
ATOM 1103 C CA . GLN A 1 131 ? -11.934 -0.751 25.512 1.00 94.62 131 GLN A CA 1
ATOM 1104 C C . GLN A 1 131 ? -11.579 0.156 24.338 1.00 94.62 131 GLN A C 1
ATOM 1106 O O . GLN A 1 131 ? -12.353 0.265 23.388 1.00 94.62 131 GLN A O 1
ATOM 1111 N N . LEU A 1 132 ? -10.404 0.777 24.388 1.00 93.88 132 LEU A N 1
ATOM 1112 C CA . LEU A 1 132 ? -9.820 1.431 23.223 1.00 93.88 132 LEU A CA 1
ATOM 1113 C C . LEU A 1 132 ? -9.197 0.360 22.319 1.00 93.88 132 LEU A C 1
ATOM 1115 O O . LEU A 1 132 ? -8.558 -0.579 22.794 1.00 93.88 132 LEU A O 1
ATOM 1119 N N . SER A 1 133 ? -9.423 0.441 21.015 1.00 90.19 133 SER A N 1
ATOM 1120 C CA . SER A 1 133 ? -8.866 -0.495 20.037 1.00 90.19 133 SER A CA 1
ATOM 1121 C C . SER A 1 133 ? -8.524 0.229 18.750 1.00 90.19 133 SER A C 1
ATOM 1123 O O . SER A 1 133 ? -9.324 1.016 18.246 1.00 90.19 133 SER A O 1
ATOM 1125 N N . LEU A 1 134 ? -7.348 -0.070 18.215 1.00 91.19 134 LEU A N 1
ATOM 1126 C CA . LEU A 1 134 ? -6.888 0.431 16.932 1.00 91.19 134 LEU A CA 1
ATOM 1127 C C . LEU A 1 134 ? -7.428 -0.464 15.814 1.00 91.19 134 LEU A C 1
ATOM 1129 O O . LEU A 1 134 ? -7.402 -1.689 15.938 1.00 91.19 134 LEU A O 1
ATOM 1133 N N . ALA A 1 135 ? -7.941 0.135 14.748 1.00 91.56 135 ALA A N 1
ATOM 1134 C CA . ALA A 1 135 ? -8.454 -0.587 13.595 1.00 91.56 135 ALA A CA 1
ATOM 1135 C C . ALA A 1 135 ? -8.098 0.151 12.308 1.00 91.56 135 ALA A C 1
ATOM 1137 O O . ALA A 1 135 ? -8.199 1.374 12.237 1.00 91.56 135 ALA A O 1
ATOM 1138 N N . PHE A 1 136 ? -7.735 -0.600 11.275 1.00 93.88 136 PHE A N 1
ATOM 1139 C CA . PHE A 1 136 ? -7.638 -0.056 9.930 1.00 93.88 136 PHE A CA 1
ATOM 1140 C C . PHE A 1 136 ? -9.018 -0.030 9.284 1.00 93.88 136 PHE A C 1
ATOM 1142 O O . PHE A 1 136 ? -9.804 -0.964 9.458 1.00 93.88 136 PHE A O 1
ATOM 1149 N N . THR A 1 137 ? -9.322 1.028 8.539 1.00 93.62 137 THR A N 1
ATOM 1150 C CA . THR A 1 137 ? -10.615 1.190 7.873 1.00 93.62 137 THR A CA 1
ATOM 1151 C C . THR A 1 137 ? -10.464 1.577 6.412 1.00 93.62 137 THR A C 1
ATOM 1153 O O . THR A 1 137 ? -9.591 2.365 6.055 1.00 93.62 137 THR A O 1
ATOM 1156 N N . ILE A 1 138 ? -11.350 1.037 5.579 1.00 92.94 138 ILE A N 1
ATOM 1157 C CA . ILE A 1 138 ? -11.477 1.362 4.158 1.00 92.94 138 ILE A CA 1
ATOM 1158 C C . ILE A 1 138 ? -12.925 1.784 3.934 1.00 92.94 138 ILE A C 1
ATOM 1160 O O . ILE A 1 138 ? -13.845 1.043 4.287 1.00 92.94 138 ILE A O 1
ATOM 1164 N N . ASN A 1 139 ? -13.145 2.996 3.418 1.00 89.94 139 ASN A N 1
ATOM 1165 C CA . ASN A 1 139 ? -14.488 3.564 3.231 1.00 89.94 139 ASN A CA 1
ATOM 1166 C C . ASN A 1 139 ? -15.383 3.440 4.490 1.00 89.94 139 ASN A C 1
ATOM 1168 O O . ASN A 1 139 ? -16.570 3.125 4.407 1.00 89.94 139 ASN A O 1
ATOM 1172 N N . GLY A 1 140 ? -14.792 3.627 5.678 1.00 88.44 140 GLY A N 1
ATOM 1173 C CA . GLY A 1 140 ? -15.475 3.540 6.976 1.00 88.44 140 GLY A CA 1
ATOM 1174 C C . GLY A 1 140 ? -15.754 2.121 7.492 1.00 88.44 140 GLY A C 1
ATOM 1175 O O . GLY A 1 140 ? -16.322 1.971 8.572 1.00 88.44 140 GLY A O 1
ATOM 1176 N N . LYS A 1 141 ? -15.355 1.071 6.766 1.00 91.56 141 LYS A N 1
ATOM 1177 C CA . LYS A 1 141 ? -15.489 -0.329 7.195 1.00 91.56 141 LYS A CA 1
ATOM 1178 C C . LYS A 1 141 ? -14.176 -0.838 7.772 1.00 91.56 141 LYS A C 1
ATOM 1180 O O . LYS A 1 141 ? -13.123 -0.608 7.189 1.00 91.56 141 LYS A O 1
ATOM 1185 N N . ILE A 1 142 ? -14.245 -1.551 8.896 1.00 92.12 142 ILE A N 1
ATOM 1186 C CA . ILE A 1 142 ? -13.069 -2.155 9.537 1.00 92.12 142 ILE A CA 1
ATOM 1187 C C . ILE A 1 142 ? -12.492 -3.245 8.630 1.00 92.12 142 ILE A C 1
ATOM 1189 O O . ILE A 1 142 ? -13.203 -4.178 8.251 1.00 92.12 142 ILE A O 1
ATOM 1193 N N . LEU A 1 143 ? -11.199 -3.139 8.331 1.00 92.19 143 LEU A N 1
ATOM 1194 C CA . LEU A 1 143 ? -10.436 -4.185 7.669 1.00 92.19 143 LEU A CA 1
ATOM 1195 C C . LEU A 1 143 ? -10.131 -5.296 8.677 1.00 92.19 143 LEU A C 1
ATOM 1197 O O . LEU A 1 143 ? -9.532 -5.062 9.728 1.00 92.19 143 LEU A O 1
ATOM 1201 N N . THR A 1 144 ? -10.559 -6.510 8.360 1.00 88.94 144 THR A N 1
ATOM 1202 C CA . THR A 1 144 ? -10.276 -7.701 9.163 1.00 88.94 144 THR A CA 1
ATOM 1203 C C . THR A 1 144 ? -8.915 -8.275 8.782 1.00 88.94 144 THR A C 1
ATOM 1205 O O . THR A 1 144 ? -8.500 -8.177 7.628 1.00 88.94 144 THR A O 1
ATOM 1208 N N . ASN A 1 145 ? -8.207 -8.839 9.769 1.00 88.75 145 ASN A N 1
ATOM 1209 C CA . ASN A 1 145 ? -6.921 -9.523 9.578 1.00 88.75 145 ASN A CA 1
ATOM 1210 C C . ASN A 1 145 ? -5.900 -8.684 8.789 1.00 88.75 145 ASN A C 1
ATOM 1212 O O . ASN A 1 145 ? -5.211 -9.158 7.890 1.00 88.75 145 ASN A O 1
ATOM 1216 N N . ALA A 1 146 ? -5.842 -7.397 9.139 1.00 91.50 146 ALA A N 1
ATOM 1217 C CA . ALA A 1 146 ? -4.899 -6.452 8.576 1.00 91.50 146 ALA A CA 1
ATOM 1218 C C . ALA A 1 146 ? -3.465 -6.805 8.997 1.00 91.50 146 ALA A C 1
ATOM 1220 O O . ALA A 1 146 ? -3.169 -6.953 10.183 1.00 91.50 146 ALA A O 1
ATOM 1221 N N . GLU A 1 147 ? -2.566 -6.886 8.023 1.00 90.31 147 GLU A N 1
ATOM 1222 C CA . GLU A 1 147 ? -1.145 -7.137 8.231 1.00 90.31 147 GLU A CA 1
ATOM 1223 C C . GLU A 1 147 ? -0.318 -5.970 7.694 1.00 90.31 147 GLU A C 1
ATOM 1225 O O . GLU A 1 147 ? -0.473 -5.567 6.542 1.00 90.31 147 GLU A O 1
ATOM 1230 N N . ILE A 1 148 ? 0.606 -5.454 8.503 1.00 87.62 148 ILE A N 1
ATOM 1231 C CA . ILE A 1 148 ? 1.539 -4.410 8.069 1.00 87.62 148 ILE A CA 1
ATOM 1232 C C . ILE A 1 148 ? 2.529 -5.009 7.059 1.00 87.62 148 ILE A C 1
ATOM 1234 O O . ILE A 1 148 ? 3.120 -6.073 7.282 1.00 87.62 148 ILE A O 1
ATOM 1238 N N . ARG A 1 149 ? 2.707 -4.332 5.922 1.00 83.75 149 ARG A N 1
ATOM 1239 C CA . ARG A 1 149 ? 3.585 -4.733 4.819 1.00 83.75 149 ARG A CA 1
ATOM 1240 C C . ARG A 1 149 ? 4.518 -3.593 4.435 1.00 83.75 149 ARG A C 1
ATOM 1242 O O . ARG A 1 149 ? 4.155 -2.680 3.704 1.00 83.75 149 ARG A O 1
ATOM 1249 N N . GLY A 1 150 ? 5.772 -3.694 4.861 1.00 76.94 150 GLY A N 1
ATOM 1250 C CA . GLY A 1 150 ? 6.729 -2.609 4.650 1.00 76.94 150 GLY A CA 1
ATOM 1251 C C . GLY A 1 150 ? 6.344 -1.376 5.469 1.00 76.94 150 GLY A C 1
ATOM 1252 O O . GLY A 1 150 ? 5.764 -1.518 6.539 1.00 76.94 150 GLY A O 1
ATOM 1253 N N . LEU A 1 151 ? 6.701 -0.190 4.975 1.00 79.19 151 LEU A N 1
ATOM 1254 C CA . LEU A 1 151 ? 6.563 1.061 5.730 1.00 79.19 151 LEU A CA 1
ATOM 1255 C C . LEU A 1 151 ? 5.185 1.718 5.583 1.00 79.19 151 LEU A C 1
ATOM 1257 O O . LEU A 1 151 ? 4.671 2.256 6.549 1.00 79.19 151 LEU A O 1
ATOM 1261 N N . PHE A 1 152 ? 4.583 1.681 4.390 1.00 88.31 152 PHE A N 1
ATOM 1262 C CA . PHE A 1 152 ? 3.389 2.488 4.080 1.00 88.31 152 PHE A CA 1
ATOM 1263 C C . PHE A 1 152 ? 2.154 1.674 3.700 1.00 88.31 152 PHE A C 1
ATOM 1265 O O . PHE A 1 152 ? 1.132 2.257 3.345 1.00 88.31 152 PHE A O 1
ATOM 1272 N N . PHE A 1 153 ? 2.245 0.341 3.709 1.00 91.19 153 PHE A N 1
ATOM 1273 C CA . PHE A 1 153 ? 1.190 -0.519 3.185 1.00 91.19 153 PHE A CA 1
ATOM 1274 C C . PHE A 1 153 ? 0.641 -1.467 4.237 1.00 91.19 153 PHE A C 1
ATOM 1276 O O . PHE A 1 153 ? 1.371 -2.038 5.045 1.00 91.19 153 PHE A O 1
ATOM 1283 N N . ILE A 1 154 ? -0.663 -1.691 4.149 1.00 94.00 154 ILE A N 1
ATOM 1284 C CA . ILE A 1 154 ? -1.407 -2.689 4.905 1.00 94.00 154 ILE A CA 1
ATOM 1285 C C . ILE A 1 154 ? -1.972 -3.691 3.905 1.00 94.00 154 ILE A C 1
ATOM 1287 O O . ILE A 1 154 ? -2.498 -3.297 2.867 1.00 94.00 154 ILE A O 1
ATOM 1291 N N . SER A 1 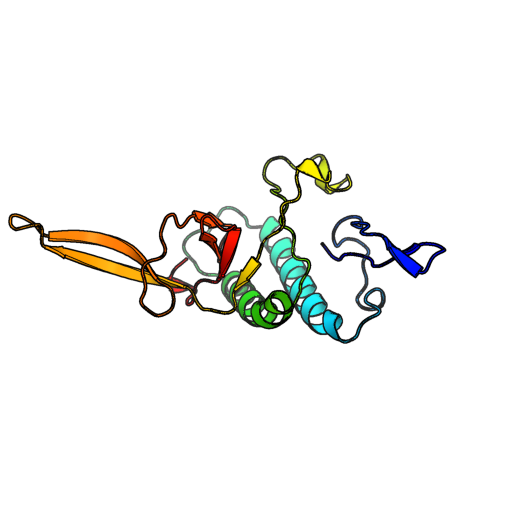155 ? -1.872 -4.984 4.198 1.00 92.81 155 SER A N 1
ATOM 1292 C CA . SER A 1 155 ? -2.523 -6.033 3.413 1.00 92.81 155 SER A CA 1
ATOM 1293 C C . SER A 1 155 ? -3.657 -6.700 4.175 1.00 92.81 155 SER A C 1
ATOM 1295 O O . SER A 1 155 ? -3.615 -6.765 5.401 1.00 92.81 155 SER A O 1
ATOM 1297 N N . ASN A 1 156 ? -4.624 -7.252 3.449 1.00 91.38 156 ASN A N 1
ATOM 1298 C CA . ASN A 1 156 ? -5.631 -8.166 3.989 1.00 91.38 156 ASN A CA 1
ATOM 1299 C C . ASN A 1 156 ? -5.336 -9.634 3.614 1.00 91.38 156 ASN A C 1
ATOM 1301 O O . ASN A 1 156 ? -4.350 -9.934 2.932 1.00 91.38 156 ASN A O 1
ATOM 1305 N N . GLU A 1 157 ? -6.219 -10.547 4.024 1.00 88.19 157 GLU A N 1
ATOM 1306 C CA . GLU A 1 157 ? -6.115 -11.987 3.727 1.00 88.19 157 GLU A CA 1
ATOM 1307 C C . GLU A 1 157 ? -6.097 -12.302 2.226 1.00 88.19 157 GLU A C 1
ATOM 1309 O O . GLU A 1 157 ? -5.376 -13.200 1.787 1.00 88.19 157 GLU A O 1
ATOM 1314 N N . ASP A 1 158 ? -6.811 -11.510 1.422 1.00 87.31 158 ASP A N 1
ATOM 1315 C CA . ASP A 1 158 ? -6.862 -11.643 -0.039 1.00 87.31 158 ASP A CA 1
ATOM 1316 C C . ASP A 1 158 ? -5.586 -11.154 -0.741 1.00 87.31 158 ASP A C 1
ATOM 1318 O O . ASP A 1 158 ? -5.535 -11.078 -1.973 1.00 87.31 158 ASP A O 1
ATOM 1322 N N . LYS A 1 159 ? -4.546 -10.790 0.024 1.00 86.88 159 LYS A N 1
ATOM 1323 C CA . LYS A 1 159 ? -3.305 -10.187 -0.478 1.00 86.88 159 LYS A CA 1
ATOM 1324 C C . LYS A 1 159 ? -3.573 -8.918 -1.297 1.00 86.88 159 LYS A C 1
ATOM 1326 O O . LYS A 1 159 ? -2.843 -8.622 -2.249 1.00 86.88 159 LYS A O 1
ATOM 1331 N N . CYS A 1 160 ? -4.616 -8.172 -0.937 1.00 91.94 160 CYS A N 1
ATOM 1332 C CA . CYS A 1 160 ? -4.850 -6.825 -1.428 1.00 91.94 160 CYS A CA 1
ATOM 1333 C C . CYS A 1 160 ? -4.103 -5.839 -0.533 1.00 91.94 160 CYS A C 1
ATOM 1335 O O . CYS A 1 160 ? -4.229 -5.891 0.688 1.00 91.94 160 CYS A O 1
ATOM 1337 N N . TYR A 1 161 ? -3.279 -5.001 -1.150 1.00 93.31 161 TYR A N 1
ATOM 1338 C CA . TYR A 1 161 ? -2.421 -4.027 -0.499 1.00 93.31 161 TYR A CA 1
ATOM 1339 C C . TYR A 1 161 ? -3.058 -2.649 -0.633 1.00 93.31 161 TYR A C 1
ATOM 1341 O O . TYR A 1 161 ? -3.447 -2.239 -1.727 1.00 93.31 161 TYR A O 1
ATOM 1349 N N . TYR A 1 162 ? -3.105 -1.939 0.484 1.00 94.25 162 TYR A N 1
ATOM 1350 C CA . TYR A 1 162 ? -3.647 -0.598 0.619 1.00 94.25 162 TYR A CA 1
ATOM 1351 C C . TYR A 1 162 ? -2.562 0.306 1.175 1.00 94.25 162 TYR A C 1
ATOM 1353 O O . TYR A 1 162 ? -1.865 -0.072 2.119 1.00 94.25 162 TYR A O 1
ATOM 1361 N N . MET A 1 163 ? -2.415 1.492 0.599 1.00 93.88 163 MET A N 1
ATOM 1362 C CA . MET A 1 163 ? -1.499 2.494 1.125 1.00 93.88 163 MET A CA 1
ATOM 1363 C C . MET A 1 163 ? -2.177 3.287 2.243 1.00 93.88 163 MET A C 1
ATOM 1365 O O . MET A 1 163 ? -3.342 3.675 2.108 1.00 93.88 163 MET A O 1
ATOM 1369 N N . LEU A 1 164 ? -1.445 3.536 3.331 1.00 93.06 164 LEU A N 1
ATOM 1370 C CA . LEU A 1 164 ? -1.883 4.420 4.409 1.00 93.06 164 LEU A CA 1
ATOM 1371 C C . LEU A 1 164 ? -2.252 5.797 3.851 1.00 93.06 164 LEU A C 1
ATOM 1373 O O . LEU A 1 164 ? -1.536 6.369 3.029 1.00 93.06 164 LEU A O 1
ATOM 1377 N N . ALA A 1 165 ? -3.381 6.329 4.310 1.00 91.31 165 ALA A N 1
ATOM 1378 C CA . ALA A 1 165 ? -3.912 7.605 3.849 1.00 91.31 165 ALA A CA 1
ATOM 1379 C C . ALA A 1 165 ? -3.037 8.796 4.271 1.00 91.31 165 ALA A C 1
ATOM 1381 O O . ALA A 1 165 ? -3.017 9.816 3.583 1.00 91.31 165 ALA A O 1
ATOM 1382 N N . SER A 1 166 ? -2.339 8.670 5.401 1.00 89.38 166 SER A N 1
ATOM 1383 C CA . SER A 1 166 ? -1.500 9.711 5.986 1.00 89.38 166 SER A CA 1
ATOM 1384 C C . SER A 1 166 ? -0.156 9.143 6.421 1.00 89.38 166 SER A C 1
ATOM 1386 O O . SER A 1 166 ? -0.083 8.041 6.959 1.00 89.38 166 SER A O 1
ATOM 1388 N N . ILE A 1 167 ? 0.901 9.938 6.262 1.00 86.19 167 ILE A N 1
ATOM 1389 C CA . ILE A 1 167 ? 2.225 9.639 6.822 1.00 86.19 167 ILE A CA 1
ATOM 1390 C C . ILE A 1 167 ? 2.205 9.613 8.360 1.00 86.19 167 ILE A C 1
ATOM 1392 O O . ILE A 1 167 ? 3.037 8.964 8.975 1.00 86.19 167 ILE A O 1
ATOM 1396 N N . GLN A 1 168 ? 1.236 10.292 8.983 1.00 85.50 168 GLN A N 1
ATOM 1397 C CA . GLN A 1 168 ? 1.049 10.298 10.439 1.00 85.50 168 GLN A CA 1
ATOM 1398 C C . GLN A 1 168 ? 0.512 8.962 10.974 1.00 85.50 168 GLN A C 1
ATOM 1400 O O . GLN A 1 168 ? 0.537 8.748 12.182 1.00 85.50 168 GLN A O 1
ATOM 1405 N N . ASP A 1 169 ? 0.012 8.091 10.091 1.00 82.00 169 ASP A N 1
ATOM 1406 C CA . ASP A 1 169 ? -0.496 6.763 10.449 1.00 82.00 169 ASP A CA 1
ATOM 1407 C C . ASP A 1 169 ? 0.608 5.680 10.416 1.00 82.00 169 ASP A C 1
ATOM 1409 O O . ASP A 1 169 ? 0.293 4.498 10.586 1.00 82.00 169 ASP A O 1
ATOM 1413 N N . VAL A 1 170 ? 1.865 6.067 10.143 1.00 73.44 170 VAL A N 1
ATOM 1414 C CA . VAL A 1 170 ? 3.041 5.178 10.035 1.00 73.44 170 VAL A CA 1
ATOM 1415 C C . VAL A 1 170 ? 3.684 4.913 11.390 1.00 73.44 170 VAL A C 1
ATOM 1417 O O . VAL A 1 170 ? 3.853 5.877 12.167 1.00 73.44 170 VAL A O 1
#

Radius of gyration: 19.05 Å; chains: 1; bounding box: 45×36×65 Å

Secondary structure (DSSP, 8-state):
--EEEEE-TTS-EEEEE-SSSTT--GGG--SGGGHHHHHHHHHHHHHHHHHTTSTTS-SSS--HHHHHHHHHHHHHHHHHHT-S--EEE--TT-TTTSSSPPPGGGEEE-EE--SPEEEEEEEEE-SSSEEEEEEEEETTEEPTT-EEETTTEEE-TT-EEEEBS-GGG-